Protein AF-A0A133VJG2-F1 (afdb_monomer_lite)

Secondary structure (DSSP, 8-state):
-PPPHHHHHHHHHHH-BBTTSPBP-HHHHHHHSS-SSHHHHHHHHHTTS--GGGSTTB-SS--PPPPTT--SEEEEEGGGTEEES--GGGHHHHHHHH-

Organism: NCBI:txid1698281

Foldseek 3Di:
DQEDLVLQLVLQQPFKAFPVGDGDAQVQCVVQHVDNHSSVQSVCVSVVNDDPVSRPRIDPDTDWAAFDVHFWACVDPVVVRHRDDDDPHCVSVRSVRRD

Radius of gyration: 14.84 Å; chains: 1; bounding box: 30×25×43 Å

Sequence (99 aa):
GEINSDTLEKLLVERGELKGGKSVTDDIIQEKTPYETLEEFAEAVCNDEATLEDIDELKEVFRLHPPKKGFEMTRRSFEHGGALGFRGEEINGLIQRMI

Structure (mmCIF, N/CA/C/O backbone):
data_AF-A0A133VJG2-F1
#
_entry.id   AF-A0A133VJG2-F1
#
loop_
_atom_site.group_PDB
_atom_site.id
_atom_site.type_symbol
_atom_site.label_atom_id
_atom_site.label_alt_id
_atom_site.label_comp_id
_atom_site.label_asym_id
_atom_site.label_entity_id
_atom_site.label_seq_id
_atom_site.pdbx_PDB_ins_code
_atom_site.Cartn_x
_atom_site.Cartn_y
_atom_site.Cartn_z
_atom_site.occupancy
_atom_site.B_iso_or_equiv
_atom_site.auth_seq_id
_atom_site.auth_comp_id
_atom_site.auth_asym_id
_atom_site.auth_atom_id
_atom_site.pdbx_PDB_model_num
ATOM 1 N N . GLY A 1 1 ? 2.473 -8.572 -8.016 1.00 88.75 1 GLY A N 1
ATOM 2 C CA . GLY A 1 1 ? 3.802 -8.478 -7.392 1.00 88.75 1 GLY A CA 1
ATOM 3 C C . GLY A 1 1 ? 3.622 -8.734 -5.921 1.00 88.75 1 GLY A C 1
ATOM 4 O O . GLY A 1 1 ? 2.477 -8.811 -5.490 1.00 88.75 1 GLY A O 1
ATOM 5 N N . GLU A 1 2 ? 4.717 -8.852 -5.193 1.00 91.62 2 GLU A N 1
ATOM 6 C CA . GLU A 1 2 ? 4.704 -9.088 -3.748 1.00 91.62 2 GLU A CA 1
ATOM 7 C C . GLU A 1 2 ? 4.779 -7.742 -3.029 1.00 91.62 2 GLU A C 1
ATOM 9 O O . GLU A 1 2 ? 5.655 -6.920 -3.314 1.00 91.62 2 GLU A O 1
ATOM 14 N N . ILE A 1 3 ? 3.793 -7.486 -2.172 1.00 93.06 3 ILE A N 1
ATOM 15 C CA . ILE A 1 3 ? 3.717 -6.260 -1.380 1.00 93.06 3 ILE A CA 1
ATOM 16 C C . ILE A 1 3 ? 4.502 -6.446 -0.081 1.00 93.06 3 ILE A C 1
ATOM 18 O O . ILE A 1 3 ? 4.493 -7.537 0.483 1.00 93.06 3 ILE A O 1
ATOM 22 N N . ASN A 1 4 ? 5.178 -5.399 0.385 1.00 93.00 4 ASN A N 1
ATOM 23 C CA . ASN A 1 4 ? 5.814 -5.393 1.702 1.00 93.00 4 ASN A CA 1
ATOM 24 C C . ASN A 1 4 ? 4.926 -4.708 2.753 1.00 93.00 4 ASN A C 1
ATOM 26 O O . ASN A 1 4 ? 4.077 -3.878 2.408 1.00 93.00 4 ASN A O 1
ATOM 30 N N . SER A 1 5 ? 5.171 -5.018 4.027 1.00 92.62 5 SER A N 1
ATOM 31 C CA . SER A 1 5 ? 4.448 -4.450 5.173 1.00 92.62 5 SER A CA 1
ATOM 32 C C . SER A 1 5 ? 4.443 -2.919 5.137 1.00 92.62 5 SER A C 1
ATOM 34 O O . SER A 1 5 ? 3.372 -2.320 5.140 1.00 92.62 5 SER A O 1
ATOM 36 N N . ASP A 1 6 ? 5.603 -2.285 4.927 1.00 92.12 6 ASP A N 1
ATOM 37 C CA . ASP A 1 6 ? 5.728 -0.818 4.859 1.00 92.12 6 ASP A CA 1
ATOM 38 C C . ASP A 1 6 ? 4.825 -0.158 3.801 1.00 92.12 6 ASP A C 1
ATOM 40 O O . ASP A 1 6 ? 4.350 0.970 3.963 1.00 92.12 6 ASP A O 1
ATOM 44 N N . THR A 1 7 ? 4.660 -0.793 2.633 1.00 93.50 7 THR A N 1
ATOM 45 C CA . THR A 1 7 ? 3.824 -0.226 1.563 1.00 93.50 7 THR A CA 1
ATOM 46 C C . THR A 1 7 ? 2.355 -0.504 1.830 1.00 93.50 7 THR A C 1
ATOM 48 O O . THR A 1 7 ? 1.526 0.345 1.502 1.00 93.50 7 THR A O 1
ATOM 51 N N . LEU A 1 8 ? 2.029 -1.650 2.431 1.00 92.81 8 LEU A N 1
ATOM 52 C CA . LEU A 1 8 ? 0.668 -1.981 2.835 1.00 92.81 8 LEU A CA 1
ATOM 53 C C . LEU A 1 8 ? 0.168 -1.045 3.946 1.00 92.81 8 LEU A C 1
ATOM 55 O O . LEU A 1 8 ? -0.935 -0.518 3.829 1.00 92.81 8 LEU A O 1
ATOM 59 N N . GLU A 1 9 ? 0.995 -0.753 4.947 1.00 92.75 9 GLU A N 1
ATOM 60 C CA . GLU A 1 9 ? 0.707 0.220 6.007 1.00 92.75 9 GLU A CA 1
ATOM 61 C C . GLU A 1 9 ? 0.359 1.593 5.406 1.00 92.75 9 GLU A C 1
ATOM 63 O O . GLU A 1 9 ? -0.742 2.115 5.595 1.00 92.75 9 GLU A O 1
ATOM 68 N N . LYS A 1 10 ? 1.246 2.145 4.567 1.00 93.12 10 LYS A N 1
ATOM 69 C CA . LYS A 1 10 ? 1.013 3.434 3.884 1.00 93.12 10 LYS A CA 1
ATOM 70 C C . LYS A 1 10 ? -0.243 3.423 3.022 1.00 93.12 10 LYS A C 1
ATOM 72 O O . LYS A 1 10 ? -0.933 4.435 2.908 1.00 93.12 10 LYS A O 1
ATOM 77 N N . LEU A 1 11 ? -0.531 2.292 2.386 1.00 93.44 11 LEU A N 1
ATOM 78 C CA . LEU A 1 11 ? -1.716 2.116 1.560 1.00 93.44 11 LEU A CA 1
ATOM 79 C C . LEU A 1 11 ? -2.995 2.143 2.406 1.00 93.44 11 LEU A C 1
ATOM 81 O O . LEU A 1 11 ? -3.965 2.780 1.995 1.00 93.44 11 LEU A O 1
ATOM 85 N N . LEU A 1 12 ? -2.994 1.522 3.585 1.00 90.69 12 LEU A N 1
ATOM 86 C CA . LEU A 1 12 ? -4.120 1.559 4.518 1.00 90.69 12 LEU A CA 1
ATOM 87 C C . LEU A 1 12 ? -4.340 2.966 5.087 1.00 90.69 12 LEU A C 1
ATOM 89 O O . LEU A 1 12 ? -5.478 3.429 5.107 1.00 90.69 12 LEU A O 1
ATOM 93 N N . VAL A 1 13 ? -3.271 3.677 5.453 1.00 91.25 13 VAL A N 1
ATOM 94 C CA . VAL A 1 13 ? -3.359 5.049 5.987 1.00 91.25 13 VAL A CA 1
ATOM 95 C C . VAL A 1 13 ? -3.947 6.022 4.960 1.00 91.25 13 VAL A C 1
ATOM 97 O O . VAL A 1 13 ? -4.871 6.779 5.254 1.00 91.25 13 VAL A O 1
ATOM 100 N N . GLU A 1 14 ? -3.423 6.017 3.735 1.00 91.38 14 GLU A N 1
ATOM 101 C CA . GLU A 1 14 ? -3.761 7.036 2.731 1.00 91.38 14 GLU A CA 1
ATOM 102 C C . GLU A 1 14 ? -4.998 6.678 1.898 1.00 91.38 14 GLU A C 1
ATOM 104 O O . GLU A 1 14 ? -5.687 7.555 1.369 1.00 91.38 14 GLU A O 1
ATOM 109 N N . ARG A 1 15 ? -5.261 5.380 1.706 1.00 91.81 15 ARG A N 1
ATOM 110 C CA . ARG A 1 15 ? -6.279 4.882 0.764 1.00 91.81 15 ARG A CA 1
ATOM 111 C C . ARG A 1 15 ? -7.250 3.884 1.383 1.00 91.81 15 ARG A C 1
ATOM 113 O O . ARG A 1 15 ? -8.208 3.512 0.700 1.00 91.81 15 ARG A O 1
ATOM 120 N N . GLY A 1 16 ? -7.030 3.461 2.626 1.00 90.25 16 GLY A N 1
ATOM 121 C CA . GLY A 1 16 ? -7.958 2.618 3.364 1.00 90.25 16 GLY A CA 1
ATOM 122 C C . GLY A 1 16 ? -9.246 3.371 3.658 1.00 90.25 16 GLY A C 1
ATOM 123 O O . GLY A 1 16 ? -9.247 4.445 4.262 1.00 90.25 16 GLY A O 1
ATOM 124 N N . GLU A 1 17 ? -10.364 2.795 3.230 1.00 90.69 17 GLU A N 1
ATOM 125 C CA . GLU A 1 17 ? -11.684 3.360 3.463 1.00 90.69 17 GLU A CA 1
ATOM 126 C C . GLU A 1 17 ? -12.633 2.306 4.014 1.00 90.69 17 GLU A C 1
ATOM 128 O O . GLU A 1 17 ? -12.817 1.243 3.423 1.00 90.69 17 GLU A O 1
ATOM 133 N N . LEU A 1 18 ? -13.335 2.660 5.081 1.00 89.06 18 LEU A N 1
ATOM 134 C CA . LEU A 1 18 ? -14.493 1.923 5.548 1.00 89.06 18 LEU A CA 1
ATOM 135 C C . LEU A 1 18 ? -15.740 2.266 4.726 1.00 89.06 18 LEU A C 1
ATOM 137 O O . LEU A 1 18 ? -15.828 3.261 3.984 1.00 89.06 18 LEU A O 1
ATOM 141 N N . LYS A 1 19 ? -16.779 1.460 4.911 1.00 86.88 19 LYS A N 1
ATOM 142 C CA . LYS A 1 19 ? -18.135 1.750 4.460 1.00 86.88 19 LYS A CA 1
ATOM 143 C C . LYS A 1 19 ? -18.566 3.135 4.957 1.00 86.88 19 LYS A C 1
ATOM 145 O O . LYS A 1 19 ? -18.348 3.526 6.098 1.00 86.88 19 LYS A O 1
ATOM 150 N N . GLY A 1 20 ? -19.136 3.927 4.051 1.00 85.38 20 GLY A N 1
ATOM 151 C CA . GLY A 1 20 ? -19.440 5.339 4.314 1.00 85.38 20 GLY A CA 1
ATOM 152 C C . GLY A 1 20 ? -18.279 6.310 4.062 1.00 85.38 20 GLY A C 1
ATOM 153 O O . GLY A 1 20 ? -18.480 7.509 4.206 1.00 85.38 20 GLY A O 1
ATOM 154 N N . GLY A 1 21 ? -17.109 5.828 3.621 1.00 83.06 21 GLY A N 1
ATOM 155 C CA . GLY A 1 21 ? -15.990 6.679 3.191 1.00 83.06 21 GLY A CA 1
ATOM 156 C C . GLY A 1 21 ? -15.178 7.276 4.339 1.00 83.06 21 GLY A C 1
ATOM 157 O O . GLY A 1 21 ? -14.563 8.322 4.160 1.00 83.06 21 GLY A O 1
ATOM 158 N N . LYS A 1 22 ? -15.204 6.639 5.513 1.00 86.88 22 LYS A N 1
ATOM 159 C CA . LYS A 1 22 ? -14.333 6.997 6.638 1.00 86.88 22 LYS A CA 1
ATOM 160 C C . LYS A 1 22 ? -12.944 6.404 6.413 1.00 86.88 22 LYS A C 1
ATOM 162 O O . LYS A 1 22 ? -12.854 5.283 5.919 1.00 86.88 22 LYS A O 1
ATOM 167 N N . SER A 1 23 ? -11.900 7.133 6.781 1.00 86.94 23 SER A N 1
ATOM 168 C CA . SER A 1 23 ? -10.522 6.637 6.736 1.00 86.94 23 SER A CA 1
ATOM 169 C C . SER A 1 23 ? -10.286 5.550 7.782 1.00 86.94 23 SER A C 1
ATOM 171 O O . SER A 1 23 ? -10.950 5.540 8.821 1.00 86.94 23 SER A O 1
ATOM 173 N N . VAL A 1 24 ? -9.341 4.656 7.502 1.00 86.31 24 VAL A N 1
ATOM 174 C CA . VAL A 1 24 ? -8.840 3.681 8.478 1.00 86.31 24 VAL A CA 1
ATOM 175 C C . VAL A 1 24 ? -7.804 4.367 9.373 1.00 86.31 24 VAL A C 1
ATOM 177 O O . VAL A 1 24 ? -6.951 5.104 8.884 1.00 86.31 24 VAL A O 1
ATOM 180 N N . THR A 1 25 ? -7.899 4.149 10.681 1.00 86.56 25 THR A N 1
ATOM 181 C CA . THR A 1 25 ? -6.978 4.669 11.703 1.00 86.56 25 THR A CA 1
ATOM 182 C C . THR A 1 25 ? -6.619 3.556 12.682 1.00 86.56 25 THR A C 1
ATOM 184 O O . THR A 1 25 ? -7.345 2.564 12.764 1.00 86.56 25 THR A O 1
ATOM 187 N N . ASP A 1 26 ? -5.545 3.733 13.453 1.00 85.44 26 ASP A N 1
ATOM 188 C CA . ASP A 1 26 ? -5.120 2.754 14.466 1.00 85.44 26 ASP A CA 1
ATOM 189 C C . ASP A 1 26 ? -6.237 2.431 15.472 1.00 85.44 26 ASP A C 1
ATOM 191 O O . ASP A 1 26 ? -6.441 1.270 15.814 1.00 85.44 26 ASP A O 1
ATOM 195 N N . ASP A 1 27 ? -7.047 3.426 15.855 1.00 84.56 27 ASP A N 1
ATOM 196 C CA . ASP A 1 27 ? -8.198 3.230 16.750 1.00 84.56 27 ASP A CA 1
ATOM 197 C C . ASP A 1 27 ? -9.192 2.181 16.213 1.00 84.56 27 ASP A C 1
ATOM 199 O O . ASP A 1 27 ? -9.743 1.381 16.966 1.00 84.56 27 ASP A O 1
ATOM 203 N N . ILE A 1 28 ? -9.422 2.173 14.894 1.00 84.75 28 ILE A N 1
ATOM 204 C CA . ILE A 1 28 ? -10.340 1.231 14.239 1.00 84.75 28 ILE A CA 1
ATOM 205 C C . ILE A 1 28 ? -9.731 -0.172 14.213 1.00 84.75 28 ILE A C 1
ATOM 207 O O . ILE A 1 28 ? -10.457 -1.151 14.375 1.00 84.75 28 ILE A O 1
ATOM 211 N N . ILE A 1 29 ? -8.418 -0.271 14.001 1.00 85.50 29 ILE A N 1
ATOM 212 C CA . ILE A 1 29 ? -7.700 -1.548 13.999 1.00 85.50 29 ILE A CA 1
ATOM 213 C C . ILE A 1 29 ? -7.763 -2.181 15.390 1.00 85.50 29 ILE A C 1
ATOM 215 O O . ILE A 1 29 ? -8.149 -3.343 15.488 1.00 85.50 29 ILE A O 1
ATOM 219 N N . GLN A 1 30 ? -7.531 -1.400 16.447 1.00 86.00 30 GLN A N 1
ATOM 220 C CA . GLN A 1 30 ? -7.655 -1.854 17.836 1.00 86.00 30 GLN A CA 1
ATOM 221 C C . GLN A 1 30 ? -9.074 -2.303 18.201 1.00 86.00 30 GLN A C 1
ATOM 223 O O . GLN A 1 30 ? -9.255 -3.241 18.974 1.00 86.00 30 GLN A O 1
ATOM 228 N N . GLU A 1 31 ? -10.100 -1.622 17.681 1.00 84.12 31 GLU A N 1
ATOM 229 C CA . GLU A 1 31 ? -11.494 -1.964 17.976 1.00 84.12 31 GLU A CA 1
ATOM 230 C C . GLU A 1 31 ? -11.952 -3.226 17.230 1.00 84.12 31 GLU A C 1
ATOM 232 O O . GLU A 1 31 ? -12.724 -4.022 17.770 1.00 84.12 31 GLU A O 1
ATOM 237 N N . LYS A 1 32 ? -11.512 -3.396 15.978 1.00 81.00 32 LYS A N 1
ATOM 238 C CA . LYS A 1 32 ? -12.065 -4.402 15.057 1.00 81.00 32 LYS A CA 1
ATOM 239 C C . LYS A 1 32 ? -11.188 -5.635 14.865 1.00 81.00 32 LYS A C 1
ATOM 241 O O . LYS A 1 32 ? -11.693 -6.650 14.398 1.00 81.00 32 LYS A O 1
ATOM 246 N N . THR A 1 33 ? -9.907 -5.571 15.211 1.00 83.81 33 THR A N 1
ATOM 247 C CA . THR A 1 33 ? -8.935 -6.650 14.984 1.00 83.81 33 THR A CA 1
ATOM 248 C C . THR A 1 33 ? -8.112 -6.913 16.251 1.00 83.81 33 THR A C 1
ATOM 250 O O . THR A 1 33 ? -8.126 -6.091 17.165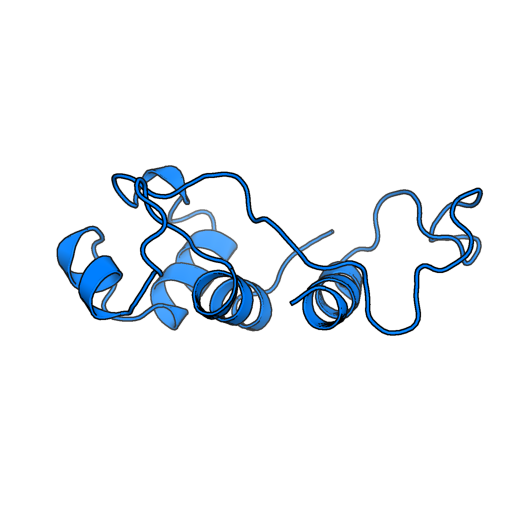 1.00 83.81 33 THR A O 1
ATOM 253 N N . PRO A 1 34 ? -7.392 -8.046 16.354 1.00 84.94 34 PRO A N 1
ATOM 254 C CA . PRO A 1 34 ? -6.535 -8.326 17.509 1.00 84.94 34 PRO A CA 1
ATOM 255 C C . PRO A 1 34 ? -5.200 -7.553 17.509 1.00 84.94 34 PRO A C 1
ATOM 257 O O . PRO A 1 34 ? -4.365 -7.826 18.367 1.00 84.94 34 PRO A O 1
ATOM 260 N N . TYR A 1 35 ? -4.982 -6.639 16.559 1.00 87.12 35 TYR A N 1
ATOM 261 C CA . TYR A 1 35 ? -3.727 -5.902 16.382 1.00 87.12 35 TYR A CA 1
ATOM 262 C C . TYR A 1 35 ? -3.818 -4.501 16.987 1.00 87.12 35 TYR A C 1
ATOM 264 O O . TYR A 1 35 ? -4.882 -3.878 16.966 1.00 87.12 35 TYR A O 1
ATOM 272 N N . GLU A 1 36 ? -2.706 -3.988 17.520 1.00 82.50 36 GLU A N 1
ATOM 273 C CA . GLU A 1 36 ? -2.697 -2.682 18.185 1.00 82.50 36 GLU A CA 1
ATOM 274 C C . GLU A 1 36 ? -2.398 -1.530 17.222 1.00 82.50 36 GLU A C 1
ATOM 276 O O . GLU A 1 36 ? -2.785 -0.386 17.475 1.00 82.50 36 GLU A O 1
ATOM 281 N N . THR A 1 37 ? -1.720 -1.817 16.112 1.00 87.94 37 THR A N 1
ATOM 282 C CA . THR A 1 37 ? -1.276 -0.809 15.144 1.00 87.94 37 THR A CA 1
ATOM 283 C C . THR A 1 37 ? -1.510 -1.256 13.705 1.00 87.94 37 THR A C 1
ATOM 285 O O . THR A 1 37 ? -1.588 -2.450 13.403 1.00 87.94 37 THR A O 1
ATOM 288 N N . LEU A 1 38 ? -1.591 -0.285 12.791 1.00 87.06 38 LEU A N 1
ATOM 289 C CA . LEU A 1 38 ? -1.617 -0.554 11.351 1.00 87.06 38 LEU A CA 1
ATOM 290 C C . LEU A 1 38 ? -0.368 -1.295 10.852 1.00 87.06 38 LEU A C 1
ATOM 292 O O . LEU A 1 38 ? -0.476 -2.069 9.902 1.00 87.06 38 LEU A O 1
ATOM 296 N N . GLU A 1 39 ? 0.786 -1.077 11.486 1.00 89.38 39 GLU A N 1
ATOM 297 C CA . GLU A 1 39 ? 2.051 -1.750 11.165 1.00 89.38 39 GLU A CA 1
ATOM 298 C C . GLU A 1 39 ? 1.964 -3.253 11.472 1.00 89.38 39 GLU A C 1
ATOM 300 O O . GLU A 1 39 ? 2.173 -4.074 10.580 1.00 89.38 39 GLU A O 1
ATOM 305 N N . GLU A 1 40 ? 1.539 -3.619 12.686 1.00 89.88 40 GLU A N 1
ATOM 306 C CA . GLU A 1 40 ? 1.350 -5.023 13.086 1.00 89.88 40 GLU A CA 1
ATOM 307 C C . GLU A 1 40 ? 0.318 -5.739 12.210 1.00 89.88 40 GLU A C 1
ATOM 309 O O . GLU A 1 40 ? 0.530 -6.877 11.786 1.00 89.88 40 GLU A O 1
ATOM 314 N N . PHE A 1 41 ? -0.792 -5.065 11.898 1.00 90.00 41 PHE A N 1
ATOM 315 C CA . PHE A 1 41 ? -1.801 -5.618 11.002 1.00 90.00 41 PHE A CA 1
ATOM 316 C C . PHE A 1 41 ? -1.241 -5.832 9.588 1.00 90.00 41 PHE A C 1
ATOM 318 O O . PHE A 1 41 ? -1.469 -6.877 8.980 1.00 90.00 41 PHE A O 1
ATOM 325 N N . ALA A 1 42 ? -0.481 -4.871 9.058 1.00 90.75 42 ALA A N 1
ATOM 326 C CA . ALA A 1 42 ? 0.144 -4.994 7.746 1.00 90.75 42 ALA A CA 1
ATOM 327 C C . ALA A 1 42 ? 1.156 -6.151 7.691 1.00 90.75 42 ALA A C 1
ATOM 329 O O . ALA A 1 42 ? 1.176 -6.893 6.708 1.00 90.75 42 ALA A O 1
ATOM 330 N N . GLU A 1 43 ? 1.962 -6.348 8.736 1.00 91.88 43 GLU A N 1
ATOM 331 C CA . GLU A 1 43 ? 2.863 -7.501 8.835 1.00 91.88 43 GLU A CA 1
ATOM 332 C C . GLU A 1 43 ? 2.100 -8.826 8.873 1.00 91.88 43 GLU A C 1
ATOM 334 O O . GLU A 1 43 ? 2.435 -9.748 8.126 1.00 91.88 43 GLU A O 1
ATOM 339 N N . ALA A 1 44 ? 1.043 -8.915 9.680 1.00 91.19 44 ALA A N 1
ATOM 340 C CA . ALA A 1 44 ? 0.222 -10.117 9.771 1.00 91.19 44 ALA A CA 1
ATOM 341 C C . ALA A 1 44 ? -0.445 -10.477 8.436 1.00 91.19 44 ALA A C 1
ATOM 343 O O . ALA A 1 44 ? -0.482 -11.648 8.058 1.00 91.19 44 ALA A O 1
ATOM 344 N N . VAL A 1 45 ? -0.920 -9.479 7.684 1.00 90.62 45 VAL A N 1
ATOM 345 C CA . VAL A 1 45 ? -1.478 -9.687 6.340 1.00 90.62 45 VAL A CA 1
ATOM 346 C C . VAL A 1 45 ? -0.400 -10.140 5.353 1.00 90.62 45 VAL A C 1
ATOM 348 O O . VAL A 1 45 ? -0.644 -11.033 4.546 1.00 90.62 45 VAL A O 1
ATOM 351 N N . CYS A 1 46 ? 0.806 -9.571 5.417 1.00 89.50 46 CYS A N 1
ATOM 352 C CA . CYS A 1 46 ? 1.931 -10.013 4.588 1.00 89.50 46 CYS A CA 1
ATOM 353 C C . CYS A 1 46 ? 2.400 -11.444 4.915 1.00 89.50 46 CYS A C 1
ATOM 355 O O . CYS A 1 46 ? 2.938 -12.106 4.031 1.00 89.50 46 CYS A O 1
ATOM 357 N N . ASN A 1 47 ? 2.188 -11.915 6.147 1.00 90.56 47 ASN A N 1
ATOM 358 C CA . ASN A 1 47 ? 2.515 -13.273 6.595 1.00 90.56 47 ASN A CA 1
ATOM 359 C C . ASN A 1 47 ? 1.361 -14.283 6.418 1.00 90.56 47 ASN A C 1
ATOM 361 O O . ASN A 1 47 ? 1.475 -15.412 6.895 1.00 90.56 47 ASN A O 1
ATOM 365 N N . ASP A 1 48 ? 0.264 -13.894 5.755 1.00 87.44 48 ASP A N 1
ATOM 366 C CA . ASP A 1 48 ? -0.960 -14.698 5.593 1.00 87.44 48 ASP A CA 1
ATOM 367 C C . ASP A 1 48 ? -1.630 -15.109 6.930 1.00 87.44 48 ASP A C 1
ATOM 369 O O . ASP A 1 48 ? -2.413 -16.060 6.983 1.00 87.44 48 ASP A O 1
ATOM 373 N N . GLU A 1 49 ? -1.343 -14.400 8.027 1.00 87.38 49 GLU A N 1
ATOM 374 C CA . GLU A 1 49 ? -1.944 -14.639 9.350 1.00 87.38 49 GLU A CA 1
ATOM 375 C C . GLU A 1 49 ? -3.279 -13.901 9.527 1.00 87.38 49 GLU A C 1
ATOM 377 O O . GLU A 1 49 ? -4.134 -14.346 10.295 1.00 87.38 49 GLU A O 1
ATOM 382 N N . ALA A 1 50 ? -3.460 -12.798 8.797 1.00 86.50 50 ALA A N 1
ATOM 383 C CA . ALA A 1 50 ? -4.672 -11.989 8.776 1.00 86.50 50 ALA A CA 1
ATOM 384 C C . ALA A 1 50 ? -5.103 -11.675 7.342 1.00 86.50 50 ALA A C 1
ATOM 386 O O . ALA A 1 50 ? -4.304 -11.669 6.404 1.00 86.50 50 ALA A O 1
ATOM 387 N N . THR A 1 51 ? -6.380 -11.363 7.170 1.00 86.12 51 THR A N 1
ATOM 388 C CA . THR A 1 51 ? -6.960 -10.954 5.894 1.00 86.12 51 THR A CA 1
ATOM 389 C C . THR A 1 51 ? -7.609 -9.580 6.011 1.00 86.12 51 THR A C 1
ATOM 391 O O . THR A 1 51 ? -8.029 -9.143 7.078 1.00 86.12 51 THR A O 1
ATOM 394 N N . LEU A 1 52 ? -7.731 -8.870 4.886 1.00 84.75 52 LEU A N 1
ATOM 395 C CA . LEU A 1 52 ? -8.431 -7.579 4.856 1.00 84.75 52 LEU A CA 1
ATOM 396 C C . LEU A 1 52 ? -9.929 -7.707 5.192 1.00 84.75 52 LEU A C 1
ATOM 398 O O . LEU A 1 52 ? -10.551 -6.713 5.560 1.00 84.75 52 LEU A O 1
ATOM 402 N N . GLU A 1 53 ? -10.494 -8.912 5.074 1.00 83.19 53 GLU A N 1
ATOM 403 C CA . GLU A 1 53 ? -11.883 -9.223 5.432 1.00 83.19 53 GLU A CA 1
ATOM 404 C C . GLU A 1 53 ? -12.114 -9.216 6.950 1.00 83.19 53 GLU A C 1
ATOM 406 O O . GLU A 1 53 ? -13.243 -9.005 7.392 1.00 83.19 53 GLU A O 1
ATOM 411 N N . ASP A 1 54 ? -11.053 -9.386 7.747 1.00 79.69 54 ASP A N 1
ATOM 412 C CA . ASP A 1 54 ? -11.143 -9.376 9.209 1.00 79.69 54 ASP A CA 1
ATOM 413 C C . ASP A 1 54 ? -11.481 -7.979 9.758 1.00 79.69 54 ASP A C 1
ATOM 415 O O . ASP A 1 54 ? -12.005 -7.849 10.866 1.00 79.69 54 ASP A O 1
ATOM 419 N N . ILE A 1 55 ? -11.240 -6.916 8.978 1.00 81.31 55 ILE A N 1
ATOM 420 C CA . ILE A 1 55 ? -11.675 -5.563 9.330 1.00 81.31 55 ILE A CA 1
ATOM 421 C C . ILE A 1 55 ? -13.128 -5.376 8.889 1.00 81.31 55 ILE A C 1
ATOM 423 O O . ILE A 1 55 ? -13.424 -5.093 7.724 1.00 81.31 55 ILE A O 1
ATOM 427 N N . ASP A 1 56 ? -14.041 -5.441 9.857 1.00 79.94 56 ASP A N 1
ATOM 428 C CA . ASP A 1 56 ? -15.463 -5.202 9.613 1.00 79.94 56 ASP A CA 1
ATOM 429 C C . ASP A 1 56 ? -15.681 -3.833 8.928 1.00 79.94 56 ASP A C 1
ATOM 431 O O . ASP A 1 56 ? -15.141 -2.797 9.331 1.00 79.94 56 ASP A O 1
ATOM 435 N N . GLU A 1 57 ? -16.491 -3.820 7.870 1.00 84.12 57 GLU A N 1
ATOM 436 C CA . GLU A 1 57 ? -16.795 -2.664 7.014 1.00 84.12 57 GLU A CA 1
ATOM 437 C C . GLU A 1 57 ? -15.649 -2.101 6.157 1.00 84.12 57 GLU A C 1
ATOM 439 O O . GLU A 1 57 ? -15.869 -1.077 5.498 1.00 84.12 57 GLU A O 1
ATOM 444 N N . LEU A 1 58 ? -14.461 -2.712 6.111 1.00 86.94 58 LEU A N 1
ATOM 445 C CA . LEU A 1 58 ? -13.408 -2.265 5.198 1.00 86.94 58 LEU A CA 1
ATOM 446 C C . LEU A 1 58 ? -13.817 -2.487 3.739 1.00 86.94 58 LEU A C 1
ATOM 448 O O . LEU A 1 58 ? -14.382 -3.514 3.367 1.00 86.94 58 LEU A O 1
ATOM 452 N N . LYS A 1 59 ? -13.533 -1.510 2.874 1.00 88.56 59 LYS A N 1
ATOM 453 C CA . LYS A 1 59 ? -13.655 -1.716 1.432 1.00 88.56 59 LYS A CA 1
ATOM 454 C C . LYS A 1 59 ? -12.452 -2.507 0.930 1.00 88.56 59 LYS A C 1
ATOM 456 O O . LYS A 1 59 ? -11.332 -2.013 0.961 1.00 88.56 59 LYS A O 1
ATOM 461 N N . GLU A 1 60 ? -12.720 -3.662 0.334 1.00 87.19 60 GLU A N 1
ATOM 462 C CA . GLU A 1 60 ? -11.714 -4.543 -0.284 1.00 87.19 60 GLU A CA 1
ATOM 463 C C . GLU A 1 60 ? -10.975 -3.908 -1.479 1.00 87.19 60 GLU A C 1
ATOM 465 O O . GLU A 1 60 ? -9.949 -4.409 -1.936 1.00 87.19 60 GLU A O 1
ATOM 470 N N . VAL A 1 61 ? -11.496 -2.802 -2.023 1.00 90.00 61 VAL A N 1
ATOM 471 C CA . VAL A 1 61 ? -10.936 -2.134 -3.202 1.00 90.00 61 VAL A CA 1
ATOM 472 C C . VAL A 1 61 ? -10.359 -0.773 -2.836 1.00 90.00 61 VAL A C 1
ATOM 474 O O . VAL A 1 61 ? -11.091 0.174 -2.534 1.00 90.00 61 VAL A O 1
ATOM 477 N N . PHE A 1 62 ? -9.044 -0.645 -2.996 1.00 92.50 62 PHE A N 1
ATOM 478 C CA . PHE A 1 62 ? -8.324 0.613 -2.826 1.00 92.50 62 PHE A CA 1
ATOM 479 C C . PHE A 1 62 ? -8.392 1.472 -4.088 1.00 92.50 62 PHE A C 1
ATOM 481 O O . PHE A 1 62 ? -8.023 1.057 -5.190 1.00 92.50 62 PHE A O 1
ATOM 488 N N . ARG A 1 63 ? -8.846 2.716 -3.929 1.00 93.06 63 ARG A N 1
ATOM 489 C CA . ARG A 1 63 ? -8.987 3.675 -5.032 1.00 93.06 63 ARG A CA 1
ATOM 490 C C . ARG A 1 63 ? -7.733 4.530 -5.147 1.00 93.06 63 ARG A C 1
ATOM 492 O O . ARG A 1 63 ? -7.624 5.593 -4.537 1.00 93.06 63 ARG A O 1
ATOM 499 N N . LEU A 1 64 ? -6.785 4.041 -5.935 1.00 94.94 64 LEU A N 1
ATOM 500 C CA . LEU A 1 64 ? -5.493 4.689 -6.128 1.00 94.94 64 LEU A CA 1
ATOM 501 C C . LEU A 1 64 ? -5.557 5.865 -7.114 1.00 94.94 64 LEU A C 1
ATOM 503 O O . LEU A 1 64 ? -6.395 5.910 -8.019 1.00 94.94 64 LEU A O 1
ATOM 507 N N . HIS A 1 65 ? -4.629 6.808 -6.963 1.00 94.81 65 HIS A N 1
ATOM 508 C CA . HIS A 1 65 ? -4.396 7.865 -7.941 1.00 94.81 65 HIS A CA 1
ATOM 509 C C . HIS A 1 65 ? -3.552 7.327 -9.114 1.00 94.81 65 HIS A C 1
ATOM 511 O O . HIS A 1 65 ? -2.778 6.383 -8.935 1.00 94.81 65 HIS A O 1
ATOM 517 N N . PRO A 1 66 ? -3.653 7.899 -10.330 1.00 95.06 66 PRO A N 1
ATOM 518 C CA . PRO A 1 66 ? -2.709 7.591 -11.398 1.00 95.06 66 PRO A CA 1
ATOM 519 C C . PRO A 1 66 ? -1.252 7.770 -10.937 1.00 95.06 66 PRO A C 1
ATOM 521 O O . PRO A 1 66 ? -0.968 8.673 -10.147 1.00 95.06 66 PRO A O 1
ATOM 524 N N . PRO A 1 67 ? -0.306 6.952 -11.429 1.00 95.44 67 PRO A N 1
ATOM 525 C CA . PRO A 1 67 ? 1.071 7.012 -10.967 1.00 95.44 67 PRO A CA 1
ATOM 526 C C . PRO A 1 67 ? 1.698 8.364 -11.291 1.00 95.44 67 PRO A C 1
ATOM 528 O O . PRO A 1 67 ? 1.687 8.829 -12.437 1.00 95.44 67 PRO A O 1
ATOM 531 N N . LYS A 1 68 ? 2.330 8.969 -10.287 1.00 93.94 68 LYS A N 1
ATOM 532 C CA . LYS A 1 68 ? 3.208 10.126 -10.474 1.00 93.94 68 LYS A CA 1
ATOM 533 C C . LYS A 1 68 ? 4.270 9.776 -11.529 1.00 93.94 68 LYS A C 1
ATOM 535 O O . LYS A 1 68 ? 4.885 8.709 -11.481 1.00 93.94 68 LYS A O 1
ATOM 540 N N . LYS A 1 69 ? 4.481 10.683 -12.491 1.00 92.62 69 LYS A N 1
ATOM 541 C CA . LYS A 1 69 ? 5.341 10.507 -13.687 1.00 92.62 69 LYS A CA 1
ATOM 542 C C . LYS A 1 69 ? 4.827 9.504 -14.738 1.00 92.62 69 LYS A C 1
ATOM 544 O O . LYS A 1 69 ? 5.529 9.253 -15.711 1.00 92.62 69 LYS A O 1
ATOM 549 N N . GLY A 1 70 ? 3.601 9.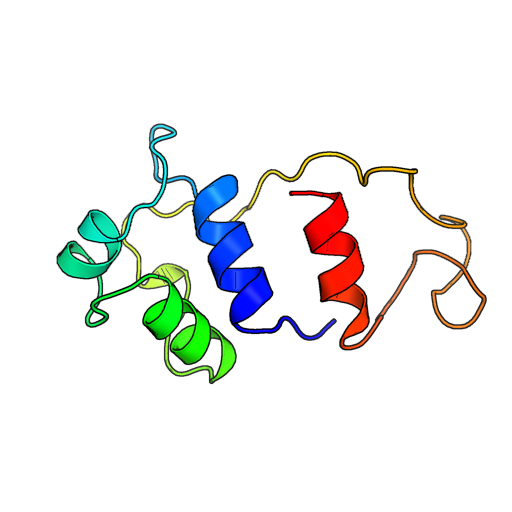003 -14.593 1.00 91.75 70 GLY A N 1
ATOM 550 C CA . GLY A 1 70 ? 2.960 8.117 -15.562 1.00 91.75 70 GLY A CA 1
ATOM 551 C C . GLY A 1 70 ? 3.444 6.667 -15.500 1.00 91.75 70 GLY A C 1
ATOM 552 O O . GLY A 1 70 ? 4.312 6.294 -14.707 1.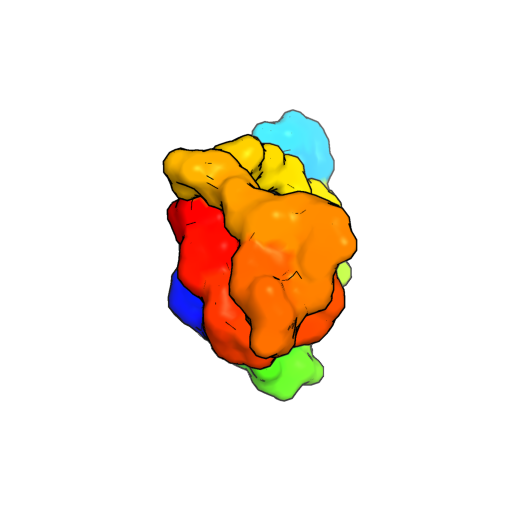00 91.75 70 GLY A O 1
ATOM 553 N N . PHE A 1 71 ? 2.832 5.839 -16.343 1.00 90.00 71 PHE A N 1
ATOM 554 C CA . PHE A 1 71 ? 3.245 4.454 -16.549 1.00 90.00 71 PHE A CA 1
ATOM 555 C C . PHE A 1 71 ? 4.433 4.370 -17.510 1.00 90.00 71 PHE A C 1
ATOM 557 O O . PHE A 1 71 ? 4.660 5.265 -18.326 1.00 90.00 71 PHE A O 1
ATOM 564 N N . GLU A 1 72 ? 5.141 3.244 -17.458 1.00 87.62 72 GLU A N 1
ATOM 565 C CA . GLU A 1 72 ? 6.045 2.832 -18.529 1.00 87.62 72 GLU A CA 1
ATOM 566 C C . GLU A 1 72 ? 5.243 2.473 -19.806 1.00 87.62 72 GLU A C 1
ATOM 568 O O . GLU A 1 72 ? 4.049 2.765 -19.931 1.00 87.62 72 GLU A O 1
ATOM 573 N N . MET A 1 73 ? 5.858 1.801 -20.787 1.00 90.12 73 MET A N 1
ATOM 574 C CA . MET A 1 73 ? 5.127 1.368 -21.985 1.00 90.12 73 MET A CA 1
ATOM 575 C C . MET A 1 73 ? 3.993 0.384 -21.643 1.00 90.12 73 MET A C 1
ATOM 577 O O . MET A 1 73 ? 4.224 -0.798 -21.395 1.00 90.12 73 MET A O 1
ATOM 581 N N . THR A 1 74 ? 2.741 0.833 -21.752 1.00 88.56 74 THR A N 1
ATOM 582 C CA . THR A 1 74 ? 1.535 0.037 -21.433 1.00 88.56 74 THR A CA 1
ATOM 583 C C . THR A 1 74 ? 1.286 -1.135 -22.387 1.00 88.56 74 THR A C 1
ATOM 585 O O . THR A 1 74 ? 0.429 -1.969 -22.134 1.00 88.56 74 THR A O 1
ATOM 588 N N . ARG A 1 75 ? 2.018 -1.213 -23.505 1.00 91.56 75 ARG A N 1
ATOM 589 C CA . ARG A 1 75 ? 1.876 -2.272 -24.519 1.00 91.56 75 ARG A CA 1
ATOM 590 C C . ARG A 1 75 ? 2.920 -3.385 -24.406 1.00 91.56 75 ARG A C 1
ATOM 592 O O . ARG A 1 75 ? 2.900 -4.299 -25.222 1.00 91.56 75 ARG A O 1
ATOM 599 N N . ARG A 1 76 ? 3.862 -3.290 -23.465 1.00 91.94 76 ARG A N 1
ATOM 600 C CA . ARG A 1 76 ? 4.949 -4.265 -23.285 1.00 91.94 76 ARG A CA 1
ATOM 601 C C . ARG A 1 76 ? 4.897 -4.883 -21.889 1.00 91.94 76 ARG A C 1
ATOM 603 O O . ARG A 1 76 ? 4.370 -4.267 -20.960 1.00 91.94 76 ARG A O 1
ATOM 610 N N . SER A 1 77 ? 5.438 -6.091 -21.759 1.00 93.31 77 SER A N 1
ATOM 611 C CA . SER A 1 77 ? 5.660 -6.732 -20.463 1.00 93.31 77 SER A CA 1
ATOM 612 C C . SER A 1 77 ? 6.722 -5.985 -19.662 1.00 93.31 77 SER A C 1
ATOM 614 O O . SER A 1 77 ? 7.577 -5.303 -20.232 1.00 93.31 77 SER A O 1
ATOM 616 N N . PHE A 1 78 ? 6.675 -6.138 -18.344 1.00 91.12 78 PHE A N 1
ATOM 617 C CA . PHE A 1 78 ? 7.650 -5.579 -17.418 1.00 91.12 78 PHE A CA 1
ATOM 618 C C . PHE A 1 78 ? 9.082 -6.034 -17.736 1.00 91.12 78 PHE A C 1
ATOM 620 O O . PHE A 1 78 ? 9.976 -5.201 -17.845 1.00 91.12 78 PHE A O 1
ATOM 627 N N . GLU A 1 79 ? 9.264 -7.319 -18.061 1.00 89.81 79 GLU A N 1
ATOM 628 C CA . GLU A 1 79 ? 10.544 -7.902 -18.506 1.00 89.81 79 GLU A CA 1
ATOM 629 C C . GLU A 1 79 ? 11.143 -7.213 -19.748 1.00 89.81 79 GLU A C 1
ATOM 631 O O . GLU A 1 79 ? 12.348 -7.259 -19.985 1.00 89.81 79 GLU A O 1
ATOM 636 N N . HIS A 1 80 ? 10.308 -6.556 -20.557 1.00 90.94 80 HIS A N 1
ATOM 637 C CA . HIS A 1 80 ? 10.716 -5.812 -21.749 1.00 90.94 80 HIS A CA 1
ATOM 638 C C . HIS A 1 80 ? 10.611 -4.285 -21.568 1.00 90.94 80 HIS A C 1
ATOM 640 O O . HIS A 1 80 ? 10.473 -3.550 -22.554 1.00 90.94 80 HIS A O 1
ATOM 646 N N . GLY A 1 81 ? 10.655 -3.800 -20.321 1.00 86.69 81 GLY A N 1
ATOM 647 C CA . GLY A 1 81 ? 10.606 -2.373 -19.975 1.00 86.69 81 GLY A CA 1
ATOM 648 C C . GLY A 1 81 ? 9.223 -1.733 -20.132 1.00 86.69 81 GLY A C 1
ATOM 649 O O . GLY A 1 81 ? 9.104 -0.522 -20.323 1.00 86.69 81 GLY A O 1
ATOM 650 N N . GLY A 1 82 ? 8.171 -2.548 -20.137 1.00 91.19 82 GLY A N 1
ATOM 651 C CA . GLY A 1 82 ? 6.784 -2.106 -20.158 1.00 91.19 82 GLY A CA 1
ATOM 652 C C . GLY A 1 82 ? 6.115 -2.167 -18.792 1.00 91.19 82 GLY A C 1
ATOM 653 O O . GLY A 1 82 ? 6.765 -2.324 -17.765 1.00 91.19 82 GLY A O 1
ATOM 654 N N . ALA A 1 83 ? 4.792 -2.023 -18.786 1.00 90.94 83 ALA A N 1
ATOM 655 C CA . ALA A 1 83 ? 4.025 -1.927 -17.551 1.00 90.94 83 ALA A CA 1
ATOM 656 C C . ALA A 1 83 ? 3.249 -3.204 -17.172 1.00 90.94 83 ALA A C 1
ATOM 658 O O . ALA A 1 83 ? 2.691 -3.265 -16.074 1.00 90.94 83 ALA A O 1
ATOM 659 N N . LEU A 1 84 ? 3.170 -4.186 -18.074 1.00 92.94 84 LEU A N 1
ATOM 660 C CA . LEU A 1 84 ? 2.280 -5.342 -17.943 1.00 92.94 84 LEU A CA 1
ATOM 661 C C . LEU A 1 84 ? 2.946 -6.534 -17.241 1.00 92.94 84 LEU A C 1
ATOM 663 O O . LEU A 1 84 ? 4.126 -6.799 -17.450 1.00 92.94 84 LEU A O 1
ATOM 667 N N . GLY A 1 85 ? 2.154 -7.319 -16.510 1.00 92.88 85 GLY A N 1
ATOM 668 C CA . GLY A 1 85 ? 2.578 -8.598 -15.933 1.00 92.88 85 GLY A CA 1
ATOM 669 C C . GLY A 1 85 ? 3.111 -8.506 -14.502 1.00 92.88 85 GLY A C 1
ATOM 670 O O . GLY A 1 85 ? 2.879 -7.530 -13.788 1.00 92.88 85 GLY A O 1
ATOM 671 N N . PHE A 1 86 ? 3.786 -9.571 -14.071 1.00 93.31 86 PHE A N 1
ATOM 672 C CA . PHE A 1 86 ? 4.355 -9.686 -12.732 1.00 93.31 86 PHE A CA 1
ATOM 673 C C . PHE A 1 86 ? 5.631 -8.841 -12.602 1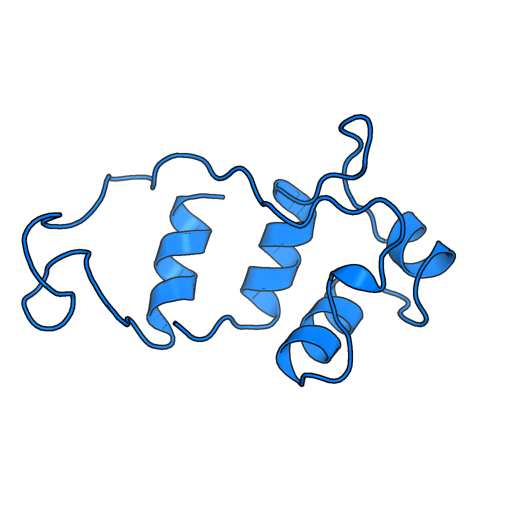.00 93.31 86 PHE A C 1
ATOM 675 O O . PHE A 1 86 ? 6.484 -8.870 -13.484 1.00 93.31 86 PHE A O 1
ATOM 682 N N . ARG A 1 87 ? 5.747 -8.088 -11.500 1.00 91.00 87 ARG A N 1
ATOM 683 C CA . ARG A 1 87 ? 6.870 -7.173 -11.221 1.00 91.00 87 ARG A CA 1
ATOM 684 C C . ARG A 1 87 ? 7.687 -7.539 -9.969 1.00 91.00 87 ARG A C 1
ATOM 686 O O . ARG 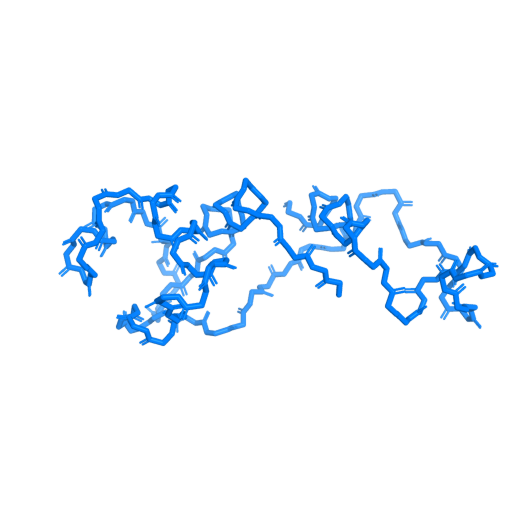A 1 87 ? 8.535 -6.758 -9.566 1.00 91.00 87 ARG A O 1
ATOM 693 N N . GLY A 1 88 ? 7.396 -8.666 -9.309 1.00 92.50 88 GLY A N 1
ATOM 694 C CA . GLY A 1 88 ? 8.014 -9.002 -8.017 1.00 92.50 88 GLY A CA 1
ATOM 695 C C . GLY A 1 88 ? 7.821 -7.892 -6.977 1.00 92.50 88 GLY A C 1
ATOM 696 O O . GLY A 1 88 ? 6.720 -7.338 -6.879 1.00 92.50 88 GLY A O 1
ATOM 697 N N . GLU A 1 89 ? 8.899 -7.551 -6.271 1.00 91.50 89 GLU A N 1
ATOM 698 C CA . GLU A 1 89 ? 8.975 -6.483 -5.261 1.00 91.50 89 GLU A CA 1
ATOM 699 C C . GLU A 1 89 ? 8.840 -5.064 -5.848 1.00 91.50 89 GLU A C 1
ATOM 701 O O . GLU A 1 89 ? 8.467 -4.126 -5.139 1.00 91.50 89 GLU A O 1
ATOM 706 N N . GLU A 1 90 ? 9.069 -4.868 -7.154 1.00 92.25 90 GLU A N 1
ATOM 707 C CA . GLU A 1 90 ? 8.980 -3.540 -7.788 1.00 92.25 90 GLU A CA 1
ATOM 708 C C . GLU A 1 90 ? 7.538 -3.007 -7.865 1.00 92.25 90 GLU A C 1
ATOM 710 O O . GLU A 1 90 ? 7.305 -1.839 -8.196 1.00 92.25 90 GLU A O 1
ATOM 715 N N . ILE A 1 91 ? 6.547 -3.834 -7.509 1.00 93.62 91 ILE A N 1
ATOM 716 C CA . ILE A 1 91 ? 5.166 -3.382 -7.329 1.00 93.62 91 ILE A CA 1
ATOM 717 C C . ILE A 1 91 ? 5.059 -2.305 -6.242 1.00 93.62 91 ILE A C 1
ATOM 719 O O . ILE A 1 91 ? 4.288 -1.358 -6.404 1.00 93.62 91 ILE A O 1
ATOM 723 N N . ASN A 1 92 ? 5.882 -2.392 -5.194 1.00 94.44 92 ASN A N 1
ATOM 724 C CA . ASN A 1 92 ? 5.878 -1.453 -4.075 1.00 94.44 92 ASN A CA 1
ATOM 725 C C . ASN A 1 92 ? 6.226 -0.035 -4.546 1.00 94.44 92 ASN A C 1
ATOM 727 O O . ASN A 1 92 ? 5.543 0.933 -4.213 1.00 94.44 92 ASN A O 1
ATOM 731 N N . GLY A 1 93 ? 7.214 0.086 -5.438 1.00 92.88 93 GLY A N 1
ATOM 732 C CA . GLY A 1 93 ? 7.589 1.366 -6.041 1.00 92.88 93 GLY A CA 1
ATOM 733 C C . GLY A 1 93 ? 6.504 1.958 -6.950 1.00 92.88 93 GLY A C 1
ATOM 734 O O . GLY A 1 93 ? 6.383 3.179 -7.060 1.00 92.88 93 GLY A O 1
ATOM 735 N N . LEU A 1 94 ? 5.684 1.126 -7.603 1.00 93.19 94 LEU A N 1
ATOM 736 C CA . LEU A 1 94 ? 4.530 1.611 -8.366 1.00 93.19 94 LEU A CA 1
ATOM 737 C C . LEU A 1 94 ? 3.424 2.111 -7.433 1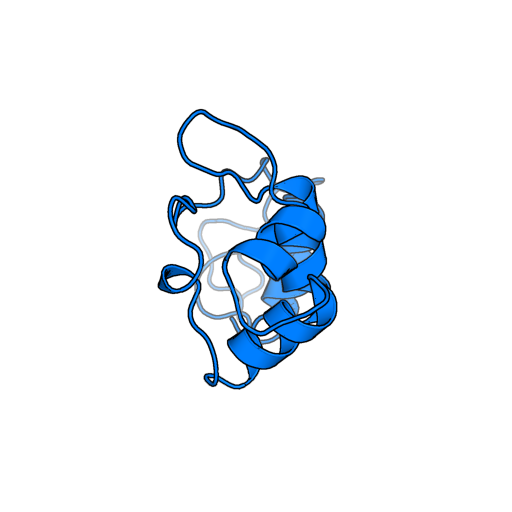.00 93.19 94 LEU A C 1
ATOM 739 O O . LEU A 1 94 ? 2.918 3.213 -7.641 1.00 93.19 94 LEU A O 1
ATOM 743 N N . ILE A 1 95 ? 3.089 1.336 -6.401 1.00 94.25 95 ILE A N 1
ATOM 744 C CA . ILE A 1 95 ? 2.051 1.685 -5.427 1.00 94.25 95 ILE A CA 1
ATOM 745 C C . ILE A 1 95 ? 2.393 3.007 -4.729 1.00 94.25 95 ILE A C 1
ATOM 747 O O . ILE A 1 95 ? 1.560 3.906 -4.702 1.00 94.25 95 ILE A O 1
ATOM 751 N N . GLN A 1 96 ? 3.639 3.206 -4.297 1.00 93.75 96 GLN A N 1
ATOM 752 C CA . GLN A 1 96 ? 4.084 4.470 -3.693 1.00 93.75 96 GLN A CA 1
ATOM 753 C C . GLN A 1 96 ? 3.946 5.690 -4.624 1.00 93.75 96 GLN A C 1
ATOM 755 O O . GLN A 1 96 ? 3.818 6.820 -4.158 1.00 93.75 96 GLN A O 1
ATOM 760 N N . ARG A 1 97 ? 3.958 5.498 -5.951 1.00 94.38 97 ARG A N 1
ATOM 761 C CA . ARG A 1 97 ? 3.678 6.581 -6.913 1.00 94.38 97 ARG A CA 1
ATOM 762 C C . ARG A 1 97 ? 2.185 6.852 -7.093 1.00 94.38 97 ARG A C 1
ATOM 764 O O . ARG A 1 97 ? 1.850 7.907 -7.633 1.00 94.38 97 ARG A O 1
ATOM 771 N N . MET A 1 98 ? 1.332 5.900 -6.728 1.00 94.56 98 MET A N 1
ATOM 772 C CA . MET A 1 98 ? -0.125 5.919 -6.897 1.00 94.56 98 MET A CA 1
ATOM 773 C C . MET A 1 98 ? -0.881 6.260 -5.604 1.00 94.56 98 MET A C 1
ATOM 775 O O . MET A 1 98 ? -2.067 6.595 -5.654 1.00 94.56 98 MET A O 1
ATOM 779 N N . ILE A 1 99 ? -0.197 6.192 -4.464 1.00 90.88 99 ILE A N 1
ATOM 780 C CA . ILE A 1 99 ? -0.637 6.761 -3.192 1.00 90.88 99 ILE A CA 1
ATOM 781 C C . ILE A 1 99 ? -0.388 8.277 -3.212 1.00 90.88 99 ILE A C 1
ATOM 783 O O . ILE A 1 99 ? -1.404 8.989 -3.045 1.00 90.88 99 ILE A O 1
#

pLDDT: mean 89.61, std 3.74, range [79.69, 95.44]

InterPro domains:
  IPR036919 Large ribosomal subunit protein uL30, ferredoxin-like fold domain superfamily [SSF55129] (1-99)